Protein AF-A0A094H591-F1 (afdb_monomer)

Nearest PDB structures (foldseek):
  6xaw-assembly1_A  TM=8.535E-01  e=1.333E-02  Saccharomyces cerevisiae S288C
  6xdj-assembly1_A  TM=6.737E-01  e=3.655E-02  Serratia sp. FS14
  2cr7-assembly1_A  TM=8.183E-01  e=2.043E-01  Mus musculus
  8i02-assembly1_A  TM=7.710E-01  e=7.997E-01  Schizosaccharomyces pombe
  8hpo-assembly1_A  TM=7.076E-01  e=2.066E+00  Saccharomyces cerevisiae S288C

Radius of gyration: 16.45 Å; Cα contacts (8 Å, |Δi|>4): 35; chains: 1; bounding box: 51×20×47 Å

pLDDT: mean 72.9, std 17.68, range [37.94, 91.88]

Mean predicted aligned error: 10.85 Å

Foldseek 3Di:
DPDPLPPVLVVLVVVLLVVCCVPPVVLNVVLVVLVVVCVDPPNDVVVSLVSVCVSCVVPVVSNVSVCVSDPPDPPDPPPDDDDDDDDD

Solvent-accessible surface area (backbone atoms only — not comparable to full-atom values): 5561 Å² total; per-residue (Å²): 135,84,72,86,64,60,68,60,51,54,55,50,39,49,54,51,53,50,52,44,44,72,78,36,56,87,51,37,70,61,51,53,50,48,54,52,52,45,71,40,85,79,63,46,65,68,59,46,52,52,53,51,49,64,73,28,63,90,37,62,69,62,43,55,48,47,49,71,54,53,48,99,56,86,70,68,80,88,74,84,88,88,86,80,88,79,91,131

Structure (mmCIF, N/CA/C/O backbone):
data_AF-A0A094H591-F1
#
_entry.id   AF-A0A094H591-F1
#
loop_
_atom_site.group_PDB
_atom_site.id
_atom_site.type_symbol
_atom_site.label_atom_id
_atom_site.label_alt_id
_atom_site.label_comp_id
_atom_site.label_asym_id
_atom_site.label_entity_id
_atom_site.label_seq_id
_atom_site.pdbx_PDB_ins_code
_atom_site.Cartn_x
_atom_site.Cartn_y
_atom_site.Cartn_z
_atom_site.occupancy
_atom_site.B_iso_or_equiv
_atom_site.auth_seq_id
_atom_site.auth_comp_id
_atom_site.auth_asym_id
_atom_site.auth_atom_id
_atom_site.pdbx_PDB_model_num
ATOM 1 N N . MET A 1 1 ? 7.974 -1.220 -28.661 1.00 37.94 1 MET A N 1
ATOM 2 C CA . MET A 1 1 ? 6.576 -0.759 -28.587 1.00 37.94 1 MET A CA 1
ATOM 3 C C . MET A 1 1 ? 6.385 -0.376 -27.134 1.00 37.94 1 MET A C 1
ATOM 5 O O . MET A 1 1 ? 6.528 -1.246 -26.292 1.00 37.94 1 MET A O 1
ATOM 9 N N . ALA A 1 2 ? 6.336 0.920 -26.828 1.00 41.66 2 ALA A N 1
ATOM 10 C CA . ALA A 1 2 ? 6.140 1.394 -25.462 1.00 41.66 2 ALA A CA 1
ATOM 11 C C . ALA A 1 2 ? 4.632 1.549 -25.277 1.00 41.66 2 ALA A C 1
ATOM 13 O O . ALA A 1 2 ? 4.037 2.426 -25.902 1.00 41.66 2 ALA A O 1
ATOM 14 N N . ASP A 1 3 ? 4.025 0.634 -24.528 1.00 43.84 3 ASP A N 1
ATOM 15 C CA . ASP A 1 3 ? 2.592 0.624 -24.265 1.00 43.84 3 ASP A CA 1
ATOM 16 C C . ASP A 1 3 ? 2.138 1.947 -23.620 1.00 43.84 3 ASP A C 1
ATOM 18 O O . ASP A 1 3 ? 2.612 2.303 -22.538 1.00 43.84 3 ASP A O 1
ATOM 22 N N . PRO A 1 4 ? 1.209 2.692 -24.249 1.00 46.56 4 PRO A N 1
ATOM 23 C CA . PRO A 1 4 ? 0.684 3.951 -23.726 1.00 46.56 4 PRO A CA 1
ATOM 24 C C . PRO A 1 4 ? -0.345 3.758 -22.599 1.00 46.56 4 PRO A C 1
ATOM 26 O O . PRO A 1 4 ? -1.059 4.702 -22.276 1.00 46.56 4 PRO A O 1
ATOM 29 N N . GLN A 1 5 ? -0.438 2.563 -21.999 1.00 48.47 5 GLN A N 1
ATOM 30 C CA . GLN A 1 5 ? -1.325 2.297 -20.857 1.00 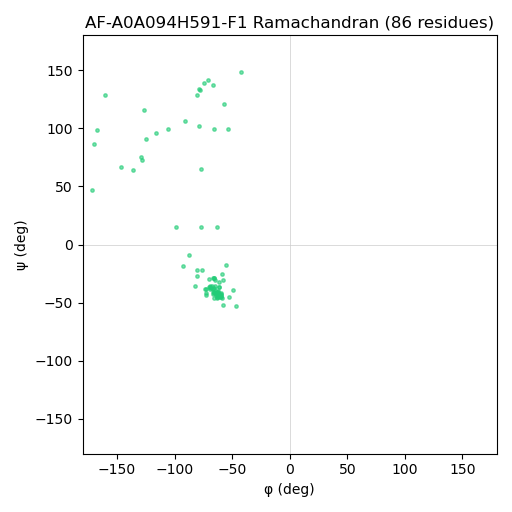48.47 5 GLN A CA 1
ATOM 31 C C . GLN A 1 5 ? -0.732 2.769 -19.520 1.00 48.47 5 GLN A C 1
ATOM 33 O O . GLN A 1 5 ? -1.480 3.147 -18.627 1.00 48.47 5 GLN A O 1
ATOM 38 N N . ALA A 1 6 ? 0.597 2.927 -19.447 1.00 48.03 6 ALA A N 1
ATOM 39 C CA . ALA A 1 6 ? 1.308 3.348 -18.242 1.00 48.03 6 ALA A CA 1
ATOM 40 C C . ALA A 1 6 ? 0.759 4.600 -17.508 1.00 48.03 6 ALA A C 1
ATOM 42 O O . ALA A 1 6 ? 0.786 4.592 -16.281 1.00 48.03 6 ALA A O 1
ATOM 43 N N . PRO A 1 7 ? 0.285 5.690 -18.155 1.00 44.69 7 PRO A N 1
ATOM 44 C CA . PRO A 1 7 ? -0.061 6.906 -17.419 1.00 44.69 7 PRO A CA 1
ATOM 45 C C . PRO A 1 7 ? -1.319 6.773 -16.548 1.00 44.69 7 PRO A C 1
ATOM 47 O O . PRO A 1 7 ? -1.383 7.433 -15.514 1.00 44.69 7 PRO A O 1
ATOM 50 N N . ALA A 1 8 ? -2.292 5.934 -16.921 1.00 49.72 8 ALA A N 1
ATOM 51 C CA . ALA A 1 8 ? -3.528 5.783 -16.149 1.00 49.72 8 ALA A CA 1
ATOM 52 C C . ALA A 1 8 ? -3.295 4.989 -14.852 1.00 49.72 8 ALA A C 1
ATOM 54 O O . ALA A 1 8 ? -3.808 5.374 -13.800 1.00 49.72 8 ALA A O 1
ATOM 55 N N . ASP A 1 9 ? -2.448 3.957 -14.901 1.00 59.16 9 ASP A N 1
ATOM 56 C CA . ASP A 1 9 ? -2.110 3.127 -13.740 1.00 59.16 9 ASP A CA 1
ATOM 57 C C . ASP A 1 9 ? -1.363 3.922 -12.653 1.00 59.16 9 ASP A C 1
ATOM 59 O O . ASP A 1 9 ? -1.611 3.735 -11.464 1.00 59.16 9 ASP A O 1
ATOM 63 N N . PHE A 1 10 ? -0.502 4.879 -13.031 1.00 58.16 10 PHE A N 1
ATOM 64 C CA . PHE A 1 10 ? 0.191 5.737 -12.056 1.00 58.16 10 PHE A CA 1
ATOM 65 C C . PHE A 1 10 ? -0.745 6.708 -11.338 1.00 58.16 10 PHE A C 1
ATOM 67 O O . PHE A 1 10 ? -0.558 6.958 -10.148 1.00 58.16 10 PHE A O 1
ATOM 74 N N . THR A 1 11 ? -1.738 7.269 -12.032 1.00 63.62 11 THR A N 1
ATOM 75 C CA . THR A 1 11 ? -2.726 8.157 -11.400 1.00 63.62 11 THR A CA 1
ATOM 76 C C . THR A 1 11 ? -3.601 7.385 -10.414 1.00 63.62 11 THR A C 1
ATOM 78 O O . THR A 1 11 ? -3.853 7.857 -9.309 1.00 63.62 11 THR A O 1
ATOM 81 N N . VAL A 1 12 ? -4.007 6.174 -10.789 1.00 66.81 12 VAL A N 1
ATOM 82 C CA . VAL A 1 12 ? -4.830 5.264 -9.983 1.00 66.81 12 VAL A CA 1
ATOM 83 C C . VAL A 1 12 ? -4.050 4.782 -8.746 1.00 66.81 12 VAL A C 1
ATOM 85 O O . VAL A 1 12 ? -4.555 4.870 -7.627 1.00 66.81 12 VAL A O 1
ATOM 88 N N . ALA A 1 13 ? -2.767 4.446 -8.908 1.00 74.75 13 ALA A N 1
ATOM 89 C CA . ALA A 1 13 ? -1.845 4.171 -7.807 1.00 74.75 13 ALA A CA 1
ATOM 90 C C . ALA A 1 13 ? -1.637 5.370 -6.863 1.00 74.75 13 ALA A C 1
ATOM 92 O O . ALA A 1 13 ? -1.516 5.177 -5.656 1.00 74.75 13 ALA A O 1
ATOM 93 N N . MET A 1 14 ? -1.603 6.602 -7.383 1.00 76.31 14 MET A N 1
ATOM 94 C CA . MET A 1 14 ? -1.400 7.800 -6.560 1.00 76.31 14 MET A CA 1
ATOM 95 C C . MET A 1 14 ? -2.578 8.062 -5.615 1.00 76.31 14 MET A C 1
ATOM 97 O O . MET A 1 14 ? -2.362 8.394 -4.454 1.00 76.31 14 MET A O 1
ATOM 101 N N . ASN A 1 15 ? -3.810 7.830 -6.080 1.00 80.06 15 ASN A N 1
ATOM 102 C CA . ASN A 1 15 ? -5.003 7.949 -5.236 1.00 80.06 15 ASN A CA 1
ATOM 103 C C . ASN A 1 15 ? -4.994 6.922 -4.090 1.00 80.06 15 ASN A C 1
ATOM 105 O O . ASN A 1 15 ? -5.296 7.269 -2.952 1.00 80.06 15 ASN A O 1
ATOM 109 N N . TYR A 1 16 ? -4.594 5.673 -4.363 1.00 83.69 16 TYR A N 1
ATOM 110 C CA . TYR A 1 16 ? -4.458 4.648 -3.320 1.00 83.69 16 TYR A CA 1
ATOM 111 C C . TYR A 1 16 ? -3.397 5.025 -2.276 1.00 83.69 16 TYR A C 1
ATOM 113 O O . TYR A 1 16 ? -3.576 4.827 -1.077 1.00 83.69 16 TYR A O 1
ATOM 121 N N . VAL A 1 17 ? -2.288 5.600 -2.737 1.00 84.12 17 VAL A N 1
ATOM 122 C CA . VAL A 1 17 ? -1.193 6.085 -1.894 1.00 84.12 17 VAL A CA 1
ATOM 123 C C . VAL A 1 17 ? -1.665 7.202 -0.952 1.00 84.12 17 VAL A C 1
ATOM 125 O O . VAL A 1 17 ? -1.295 7.189 0.223 1.00 84.12 17 VAL A O 1
ATOM 128 N N . GLU A 1 18 ? -2.499 8.133 -1.425 1.00 84.25 18 GLU A N 1
ATOM 129 C CA . GLU A 1 18 ? -3.122 9.156 -0.571 1.00 84.25 18 GLU A CA 1
ATOM 130 C C . GLU A 1 18 ? -4.106 8.544 0.440 1.00 84.25 18 GLU A C 1
ATOM 132 O O . GLU A 1 18 ? -4.003 8.836 1.632 1.00 84.25 18 GLU A O 1
ATOM 137 N N . GLU A 1 19 ? -4.978 7.625 0.008 1.00 85.75 19 GLU A N 1
ATOM 138 C CA . GLU A 1 19 ? -5.948 6.947 0.885 1.00 85.75 19 GLU A CA 1
ATOM 139 C C . GLU A 1 19 ? -5.244 6.157 2.004 1.00 85.75 19 GLU A C 1
ATOM 141 O O . GLU A 1 19 ? -5.601 6.289 3.179 1.00 85.75 19 GLU A O 1
ATOM 146 N N . LEU A 1 20 ? -4.190 5.400 1.673 1.00 86.00 20 LEU A N 1
ATOM 147 C CA . LEU A 1 20 ? -3.366 4.667 2.640 1.00 86.00 20 LEU A CA 1
ATOM 148 C C . LEU A 1 20 ? -2.730 5.615 3.664 1.00 86.00 20 LEU A C 1
ATOM 150 O O . LEU A 1 20 ? -2.678 5.309 4.854 1.00 86.00 20 LEU A O 1
ATOM 154 N N . LYS A 1 21 ? -2.240 6.768 3.206 1.00 87.12 21 LYS A N 1
ATOM 155 C CA . LYS A 1 21 ? -1.570 7.752 4.056 1.00 87.12 21 LYS A CA 1
ATOM 156 C C . LYS A 1 21 ? -2.535 8.439 5.025 1.00 87.12 21 LYS A C 1
ATOM 158 O O . LYS A 1 21 ? -2.135 8.715 6.154 1.00 87.12 21 LYS A O 1
ATOM 163 N N . GLU A 1 22 ? -3.777 8.693 4.615 1.00 87.88 22 GLU A N 1
ATOM 164 C CA . GLU A 1 22 ? -4.815 9.255 5.491 1.00 87.88 22 GLU A CA 1
ATOM 165 C C . GLU A 1 22 ? -5.326 8.242 6.521 1.00 87.88 22 GLU A C 1
ATOM 167 O O . GLU A 1 22 ? -5.463 8.579 7.697 1.00 87.88 22 GLU A O 1
ATOM 172 N N . HIS A 1 23 ? -5.579 6.996 6.108 1.00 86.94 23 HIS A N 1
ATOM 173 C CA . HIS A 1 23 ? -6.170 5.982 6.988 1.00 86.94 23 HIS A CA 1
ATOM 174 C C . HIS A 1 23 ? -5.135 5.295 7.884 1.00 86.94 23 HIS A C 1
ATOM 176 O O . HIS A 1 23 ? -5.434 4.950 9.027 1.00 86.94 23 HIS A O 1
ATOM 182 N N . AR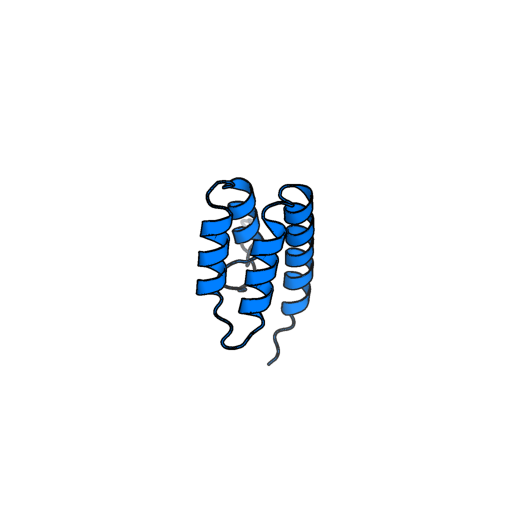G A 1 24 ? -3.920 5.069 7.370 1.00 85.56 24 ARG A N 1
ATOM 183 C CA . ARG A 1 24 ? -2.854 4.296 8.026 1.00 85.56 24 ARG A CA 1
ATOM 184 C C . ARG A 1 24 ? -1.492 4.990 7.907 1.00 85.56 24 ARG A C 1
ATOM 186 O O . ARG A 1 24 ? -0.552 4.418 7.343 1.00 85.56 24 ARG A O 1
ATOM 193 N N . PRO A 1 25 ? -1.330 6.184 8.510 1.00 88.75 25 PRO A N 1
ATOM 194 C CA . PRO A 1 25 ? -0.043 6.878 8.538 1.00 88.75 25 PRO A CA 1
ATOM 195 C C . PRO A 1 25 ? 1.067 6.044 9.202 1.00 88.75 25 PRO A C 1
ATOM 197 O O . PRO A 1 25 ? 2.237 6.203 8.862 1.00 88.75 25 PRO A O 1
ATOM 200 N N . ASP A 1 26 ? 0.719 5.108 10.090 1.00 90.25 26 ASP A N 1
ATOM 201 C CA . ASP A 1 26 ? 1.660 4.181 10.731 1.00 90.25 26 ASP A CA 1
ATOM 202 C C . ASP A 1 26 ? 2.303 3.180 9.753 1.00 90.25 26 ASP A C 1
ATOM 204 O O . ASP A 1 26 ? 3.431 2.733 9.969 1.00 90.25 26 ASP A O 1
ATOM 208 N N . LEU A 1 27 ? 1.602 2.826 8.668 1.00 87.38 27 LEU A N 1
ATOM 209 C CA . LEU A 1 27 ? 2.088 1.886 7.648 1.00 87.38 27 LEU A CA 1
ATOM 210 C C . LEU A 1 27 ? 2.801 2.597 6.491 1.00 87.38 27 LEU A C 1
ATOM 212 O O . LEU A 1 27 ? 3.597 1.974 5.784 1.00 87.38 27 LEU A O 1
ATOM 216 N N . TRP A 1 28 ? 2.565 3.903 6.335 1.00 89.12 28 TRP A N 1
ATOM 217 C CA . TRP A 1 28 ? 3.182 4.749 5.314 1.00 89.12 28 TRP A CA 1
ATOM 218 C C . TRP A 1 28 ? 4.708 4.572 5.173 1.00 89.12 28 TRP A C 1
ATOM 220 O O . TRP A 1 28 ? 5.159 4.288 4.062 1.00 89.12 28 TRP A O 1
ATOM 230 N N . PRO A 1 29 ? 5.530 4.665 6.242 1.00 90.69 29 PRO A N 1
ATOM 231 C CA . PRO A 1 29 ? 6.983 4.542 6.102 1.00 90.69 29 PRO A CA 1
ATOM 232 C C . PRO A 1 29 ? 7.436 3.153 5.625 1.00 90.69 29 PRO A C 1
ATOM 234 O O . PRO A 1 29 ? 8.442 3.043 4.926 1.00 90.69 29 PRO A O 1
ATOM 237 N N . GLN A 1 30 ? 6.704 2.086 5.965 1.00 90.19 30 GLN A N 1
ATOM 238 C CA . GLN A 1 30 ? 7.010 0.736 5.473 1.00 90.19 30 GLN A CA 1
ATOM 239 C C . GLN A 1 30 ? 6.641 0.595 3.992 1.00 90.19 30 GLN A C 1
ATOM 241 O O . GLN A 1 30 ? 7.424 0.058 3.209 1.00 90.19 30 GLN A O 1
ATOM 246 N N . PHE A 1 31 ? 5.493 1.149 3.592 1.00 88.44 31 PHE A N 1
ATOM 247 C CA . PHE A 1 31 ? 5.049 1.161 2.199 1.00 88.44 31 PHE A CA 1
ATOM 248 C C . PHE A 1 31 ? 5.998 1.960 1.290 1.00 88.44 31 PHE A C 1
ATOM 250 O O . PHE A 1 31 ? 6.349 1.507 0.200 1.00 88.44 31 PHE A O 1
ATOM 257 N N . GLU A 1 32 ? 6.489 3.113 1.755 1.00 88.75 32 GLU A N 1
ATOM 258 C CA . GLU A 1 32 ? 7.476 3.935 1.038 1.00 88.75 32 GLU A CA 1
ATOM 259 C C . GLU A 1 32 ? 8.800 3.177 0.813 1.00 88.75 32 GLU A C 1
ATOM 261 O O . GLU A 1 32 ? 9.412 3.266 -0.260 1.00 88.75 32 GLU A O 1
ATOM 266 N N . GLY A 1 33 ? 9.201 2.353 1.788 1.00 89.38 33 GLY A N 1
ATOM 267 C CA . GLY A 1 33 ? 10.327 1.428 1.663 1.00 89.38 33 GLY A CA 1
ATOM 268 C C . GLY A 1 33 ? 10.135 0.421 0.526 1.00 89.38 33 GLY A C 1
ATOM 269 O O . GLY A 1 33 ? 11.040 0.237 -0.288 1.00 89.38 33 GLY A O 1
ATOM 270 N N . TYR A 1 34 ? 8.943 -0.168 0.405 1.00 87.50 34 TYR A N 1
ATOM 271 C CA . TYR A 1 34 ? 8.629 -1.117 -0.670 1.00 87.50 34 TYR A CA 1
ATOM 272 C C . TYR A 1 34 ? 8.552 -0.453 -2.046 1.00 87.50 34 TYR A C 1
ATOM 274 O O . TYR A 1 34 ? 9.041 -1.024 -3.020 1.00 87.50 34 TYR A O 1
ATOM 282 N N . ILE A 1 35 ? 8.011 0.770 -2.147 1.00 83.88 35 ILE A N 1
ATOM 283 C CA . ILE A 1 35 ? 8.053 1.551 -3.396 1.00 83.88 35 ILE A CA 1
ATOM 284 C C . ILE A 1 35 ? 9.504 1.800 -3.810 1.00 83.88 35 ILE A C 1
ATOM 286 O O . ILE A 1 35 ? 9.854 1.657 -4.983 1.00 83.88 35 ILE A O 1
ATOM 290 N N . THR A 1 36 ? 10.352 2.184 -2.859 1.00 84.38 36 THR A N 1
ATOM 291 C CA . THR A 1 36 ? 11.767 2.459 -3.124 1.00 84.38 36 THR A CA 1
ATOM 292 C C . THR A 1 36 ? 12.486 1.198 -3.594 1.00 84.38 36 THR A C 1
ATOM 294 O O . THR A 1 36 ? 13.169 1.239 -4.617 1.00 84.38 36 THR A O 1
ATOM 297 N N . GLU A 1 37 ? 12.265 0.068 -2.918 1.00 84.94 37 GLU A N 1
ATOM 298 C CA . GLU A 1 37 ? 12.841 -1.229 -3.283 1.00 84.94 37 GLU A CA 1
ATOM 299 C C . GLU A 1 37 ? 12.361 -1.703 -4.664 1.00 84.94 37 GLU A C 1
ATOM 301 O O . GLU A 1 37 ? 13.179 -2.119 -5.479 1.00 84.94 37 GLU A O 1
ATOM 306 N N . TYR A 1 38 ? 11.073 -1.540 -4.989 1.00 81.44 38 TYR A N 1
ATOM 307 C CA . TYR A 1 38 ? 10.526 -1.863 -6.313 1.00 81.44 38 TYR A CA 1
ATOM 308 C C . TYR A 1 38 ? 11.084 -0.970 -7.432 1.00 81.44 38 TYR A C 1
ATOM 310 O O . TYR A 1 38 ? 11.168 -1.390 -8.586 1.00 81.44 38 TYR A O 1
ATOM 318 N N . ARG A 1 39 ? 11.476 0.275 -7.131 1.00 77.44 39 ARG A N 1
ATOM 319 C CA . ARG A 1 39 ? 12.125 1.170 -8.107 1.00 77.44 39 ARG A CA 1
ATOM 320 C C . ARG A 1 39 ? 13.587 0.798 -8.347 1.00 77.44 39 ARG A C 1
ATOM 322 O O . ARG A 1 39 ? 14.121 1.147 -9.404 1.00 77.44 39 ARG A O 1
ATOM 329 N N . THR A 1 40 ? 14.221 0.087 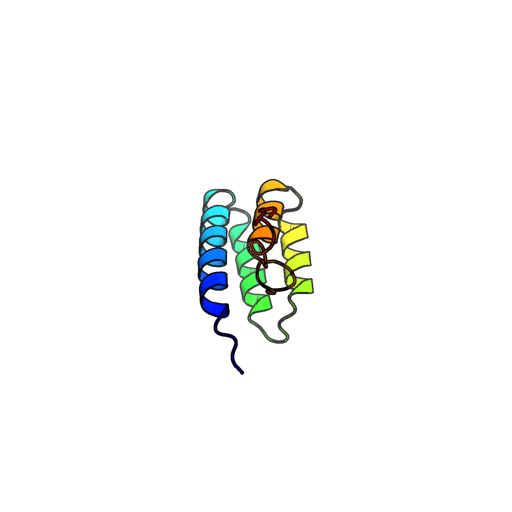-7.416 1.00 80.25 40 THR A N 1
ATOM 330 C CA . THR A 1 40 ? 15.582 -0.427 -7.566 1.00 80.25 40 THR A CA 1
ATOM 331 C C . THR A 1 40 ? 15.578 -1.720 -8.394 1.00 80.25 40 THR A C 1
ATOM 333 O O . THR A 1 40 ? 14.826 -2.645 -8.108 1.00 80.25 40 THR A O 1
ATOM 336 N N . PRO A 1 41 ? 16.399 -1.829 -9.451 1.00 77.88 41 PRO A N 1
ATOM 337 C CA . PRO A 1 41 ? 16.490 -3.060 -10.229 1.00 77.88 41 PRO A CA 1
ATOM 338 C C . PRO A 1 41 ? 17.200 -4.190 -9.448 1.00 77.88 41 PRO A C 1
ATOM 340 O O . PRO A 1 41 ? 18.217 -3.919 -8.804 1.00 77.88 41 PRO A O 1
ATOM 343 N N . PRO A 1 42 ? 16.741 -5.456 -9.567 1.00 74.25 42 PRO A N 1
ATOM 344 C CA . PRO A 1 42 ? 15.638 -5.924 -10.413 1.00 74.25 42 PRO A CA 1
ATOM 345 C C . PRO A 1 42 ? 14.257 -5.624 -9.813 1.00 74.25 42 PRO A C 1
ATOM 347 O O . PRO A 1 42 ? 13.996 -5.879 -8.643 1.00 74.25 42 PRO A O 1
ATOM 350 N N . ARG A 1 43 ? 13.361 -5.105 -10.658 1.00 75.81 43 ARG A N 1
ATOM 351 C CA . ARG A 1 43 ? 11.994 -4.746 -10.269 1.00 75.81 43 ARG A CA 1
ATOM 352 C C . ARG A 1 43 ? 11.150 -6.009 -10.215 1.00 75.81 43 ARG A C 1
ATOM 354 O O . ARG A 1 43 ? 10.761 -6.526 -11.261 1.00 75.81 43 ARG A O 1
ATOM 361 N N . ASP A 1 44 ? 10.917 -6.507 -9.011 1.00 81.75 44 ASP A N 1
ATOM 362 C CA . ASP A 1 44 ? 10.183 -7.745 -8.780 1.00 81.75 44 ASP A CA 1
ATOM 363 C C . ASP A 1 44 ? 8.784 -7.430 -8.239 1.00 81.75 44 ASP A C 1
ATOM 365 O O . ASP A 1 44 ? 8.602 -7.089 -7.068 1.00 81.75 44 ASP A O 1
ATOM 369 N N . LEU A 1 45 ? 7.793 -7.469 -9.135 1.00 79.38 45 LEU A N 1
ATOM 370 C CA . LEU A 1 45 ? 6.409 -7.134 -8.801 1.00 79.38 45 LEU A CA 1
ATOM 371 C C . LEU A 1 45 ? 5.795 -8.169 -7.850 1.00 79.38 45 LEU A C 1
ATOM 373 O O . LEU A 1 45 ? 5.039 -7.799 -6.956 1.00 79.38 45 LEU A O 1
ATOM 377 N N . ASP A 1 46 ? 6.144 -9.450 -7.994 1.00 82.75 46 ASP A N 1
ATOM 378 C CA . ASP A 1 46 ? 5.630 -10.499 -7.108 1.00 82.75 46 ASP A CA 1
ATOM 379 C C . ASP A 1 46 ? 6.139 -10.302 -5.676 1.00 82.75 46 ASP A C 1
ATOM 381 O O . ASP A 1 46 ? 5.360 -10.393 -4.722 1.00 82.75 46 ASP A O 1
ATOM 385 N N . ARG A 1 47 ? 7.418 -9.931 -5.521 1.00 85.44 47 ARG A N 1
ATOM 386 C CA . ARG A 1 47 ? 7.988 -9.573 -4.216 1.00 85.44 47 ARG A CA 1
ATOM 387 C C . ARG A 1 47 ? 7.300 -8.353 -3.604 1.00 85.44 47 ARG A C 1
ATOM 389 O O . ARG A 1 47 ? 6.928 -8.408 -2.434 1.00 85.44 47 ARG A O 1
ATOM 396 N N . PHE A 1 48 ? 7.062 -7.304 -4.393 1.00 85.31 48 PHE A N 1
ATOM 397 C CA . PHE A 1 48 ?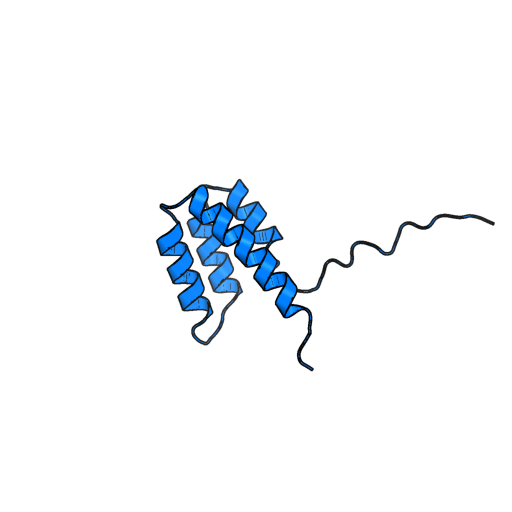 6.329 -6.119 -3.937 1.00 85.31 48 PHE A CA 1
ATOM 398 C C . PHE A 1 48 ? 4.915 -6.478 -3.451 1.00 85.31 48 PHE A C 1
ATOM 400 O O . PHE A 1 48 ? 4.518 -6.095 -2.352 1.00 85.31 48 PHE A O 1
ATOM 407 N N . HIS A 1 49 ? 4.181 -7.300 -4.208 1.00 85.38 49 HIS A N 1
ATOM 408 C CA . HIS A 1 49 ? 2.859 -7.792 -3.807 1.00 85.38 49 HIS A CA 1
ATOM 409 C C . HIS A 1 49 ? 2.888 -8.592 -2.502 1.00 85.38 49 HIS A C 1
ATOM 411 O O . HIS A 1 49 ? 2.001 -8.426 -1.663 1.00 85.38 49 HIS A O 1
ATOM 417 N N . ALA A 1 50 ? 3.882 -9.465 -2.322 1.00 89.75 50 ALA A N 1
ATOM 418 C CA . ALA A 1 50 ? 4.031 -10.245 -1.099 1.00 89.75 50 ALA A CA 1
ATOM 419 C C . ALA A 1 50 ? 4.292 -9.343 0.120 1.00 89.75 50 ALA A C 1
ATOM 421 O O . ALA A 1 50 ? 3.647 -9.512 1.152 1.00 89.75 50 ALA A O 1
ATOM 422 N N . GLN A 1 51 ? 5.163 -8.340 -0.025 1.00 90.19 51 GLN A N 1
ATOM 423 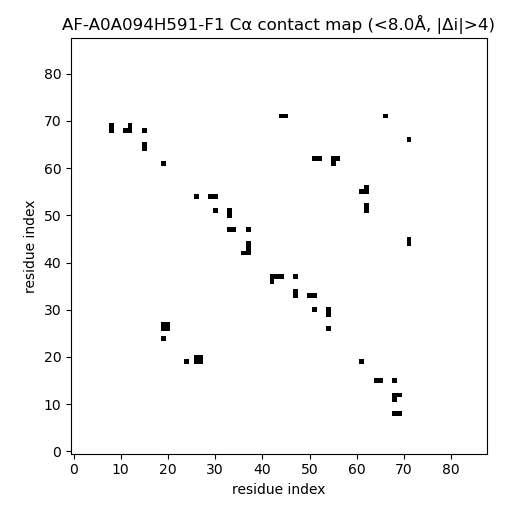C CA . GLN A 1 51 ? 5.475 -7.377 1.036 1.00 90.19 51 GLN A CA 1
ATOM 424 C C . GLN A 1 51 ? 4.253 -6.540 1.433 1.00 90.19 51 GLN A C 1
ATOM 426 O O . GLN A 1 51 ? 3.955 -6.399 2.619 1.00 90.19 51 GLN A O 1
ATOM 431 N N . VAL A 1 52 ? 3.497 -6.035 0.454 1.00 88.38 52 VAL A N 1
ATOM 432 C CA . VAL A 1 52 ? 2.269 -5.269 0.719 1.00 88.38 52 VAL A CA 1
ATOM 433 C C . VAL A 1 52 ? 1.193 -6.142 1.370 1.00 88.38 52 VAL A C 1
ATOM 435 O O . VAL A 1 52 ? 0.507 -5.688 2.284 1.00 88.38 52 VAL A O 1
ATOM 438 N N . LYS A 1 53 ? 1.079 -7.412 0.964 1.00 90.00 53 LYS A N 1
ATOM 439 C CA . LYS A 1 53 ? 0.163 -8.373 1.591 1.00 90.00 53 LYS A CA 1
ATOM 440 C C . LYS A 1 53 ? 0.467 -8.586 3.070 1.00 90.00 53 LYS A C 1
ATOM 442 O O . LYS A 1 53 ? -0.454 -8.637 3.877 1.00 90.00 53 LYS A O 1
ATOM 447 N N . GLU A 1 54 ? 1.740 -8.722 3.433 1.00 91.88 54 GLU A N 1
ATOM 448 C CA . GLU A 1 54 ? 2.132 -8.867 4.838 1.00 91.88 54 GLU A CA 1
ATOM 449 C C . GLU A 1 54 ? 1.917 -7.577 5.636 1.00 91.88 54 GLU A C 1
ATOM 451 O O . GLU A 1 54 ? 1.488 -7.643 6.788 1.00 91.88 54 GLU A O 1
ATOM 456 N N . LEU A 1 55 ? 2.159 -6.415 5.023 1.00 90.50 55 LEU A N 1
ATOM 457 C CA . LEU A 1 55 ? 1.943 -5.109 5.647 1.00 90.50 55 LEU A CA 1
ATOM 458 C C . LEU A 1 55 ? 0.465 -4.836 5.947 1.00 90.50 55 LEU A C 1
ATOM 460 O O . LEU A 1 55 ? 0.141 -4.284 6.995 1.00 90.50 55 LEU A O 1
ATOM 464 N N . LEU A 1 56 ? -0.422 -5.237 5.035 1.00 89.62 56 LEU A N 1
ATOM 465 C CA . LEU A 1 56 ? -1.869 -5.032 5.127 1.00 89.62 56 LEU A CA 1
ATOM 466 C C . LEU A 1 56 ? -2.614 -6.267 5.646 1.00 89.62 56 LEU A C 1
ATOM 468 O O . LEU A 1 56 ? -3.833 -6.338 5.535 1.00 89.62 56 LEU A O 1
ATOM 472 N N . LYS A 1 57 ? -1.917 -7.243 6.239 1.00 89.69 57 LYS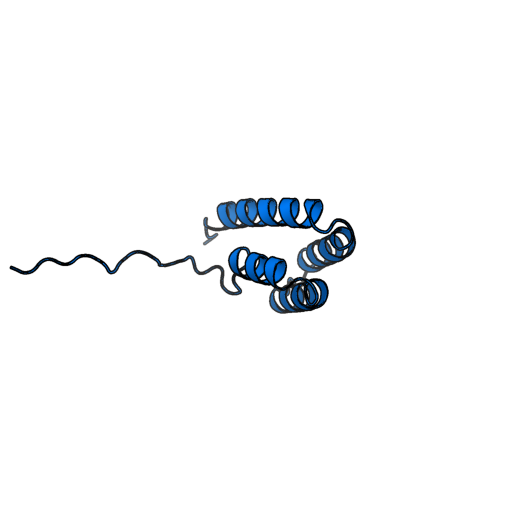 A N 1
ATOM 473 C CA . LYS A 1 57 ? -2.546 -8.470 6.761 1.00 89.69 57 LYS A CA 1
ATOM 474 C C . LYS A 1 57 ? -3.630 -8.193 7.812 1.00 89.69 57 LYS A C 1
ATOM 476 O O . LYS A 1 57 ? -4.570 -8.971 7.936 1.00 89.69 57 LYS A O 1
ATOM 481 N N . ASP A 1 58 ? -3.472 -7.104 8.564 1.00 89.38 58 ASP A N 1
ATOM 482 C CA . ASP A 1 58 ? -4.411 -6.643 9.588 1.00 89.38 58 ASP A CA 1
ATOM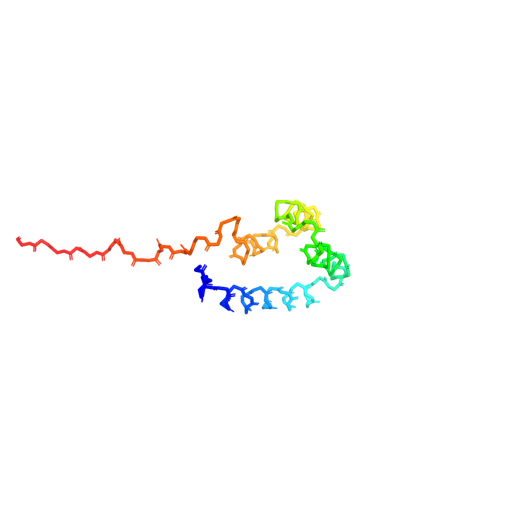 483 C C . ASP A 1 58 ? -5.511 -5.735 8.997 1.00 89.38 58 ASP A C 1
ATOM 485 O O . ASP A 1 58 ? -6.476 -5.430 9.685 1.00 89.38 58 ASP A O 1
ATOM 489 N N . GLU A 1 59 ? -5.390 -5.339 7.722 1.00 87.69 59 GLU A N 1
ATOM 490 C CA . GLU A 1 59 ? -6.283 -4.419 7.000 1.00 87.69 59 GLU A CA 1
ATOM 491 C C . GLU A 1 59 ? -6.747 -5.029 5.662 1.00 87.69 59 GLU A C 1
ATOM 493 O O . GLU A 1 59 ? -6.310 -4.606 4.583 1.00 87.69 59 GLU A O 1
ATOM 498 N N . PRO A 1 60 ? -7.643 -6.029 5.697 1.00 87.00 60 PRO A N 1
ATOM 499 C CA . PRO A 1 60 ? -8.087 -6.729 4.493 1.00 87.00 60 PRO A CA 1
ATOM 500 C C . PRO A 1 60 ? -8.786 -5.808 3.480 1.00 87.00 60 PRO A C 1
ATOM 502 O O . PRO A 1 60 ? -8.642 -6.022 2.278 1.00 87.00 60 PRO A O 1
ATOM 505 N N . ASP A 1 61 ? -9.490 -4.767 3.936 1.00 87.88 61 ASP A N 1
ATOM 506 C CA . ASP A 1 61 ? -10.141 -3.776 3.068 1.00 87.88 61 ASP A CA 1
ATOM 507 C C . ASP A 1 61 ? -9.131 -2.973 2.234 1.00 87.88 61 ASP A C 1
ATOM 509 O O . ASP A 1 61 ? -9.317 -2.791 1.028 1.00 87.88 61 ASP A O 1
ATOM 513 N N . LEU A 1 62 ? -8.023 -2.544 2.850 1.00 86.69 62 LEU A N 1
ATOM 514 C CA . LEU A 1 62 ? -6.955 -1.826 2.149 1.00 86.69 62 LEU A CA 1
ATOM 515 C C . LEU A 1 62 ? -6.204 -2.751 1.191 1.00 86.69 62 LEU A C 1
ATOM 517 O O . LEU A 1 62 ? -5.849 -2.335 0.091 1.00 86.69 62 LEU A O 1
ATOM 521 N N . TYR A 1 63 ? -6.007 -4.019 1.563 1.00 87.75 63 TYR A N 1
ATOM 522 C CA . TYR A 1 63 ? -5.397 -4.997 0.664 1.00 87.75 63 TYR A CA 1
ATOM 523 C C . TYR A 1 63 ? -6.274 -5.291 -0.563 1.00 87.75 63 TYR A C 1
ATOM 525 O O . TYR A 1 63 ? -5.765 -5.346 -1.680 1.00 87.75 63 TYR A O 1
ATOM 533 N N . ALA A 1 64 ? -7.591 -5.422 -0.382 1.00 86.38 64 ALA A N 1
ATOM 534 C CA . ALA A 1 64 ? -8.525 -5.625 -1.490 1.00 86.38 64 ALA A CA 1
ATOM 535 C C . ALA A 1 64 ? -8.507 -4.442 -2.471 1.00 86.38 64 ALA A C 1
ATOM 537 O O . ALA A 1 64 ? -8.456 -4.643 -3.684 1.00 86.38 64 ALA A O 1
ATOM 538 N N . ARG A 1 65 ? -8.474 -3.211 -1.941 1.00 83.50 65 ARG A N 1
ATOM 539 C CA . ARG A 1 65 ? -8.248 -1.993 -2.730 1.00 83.50 65 ARG A CA 1
ATOM 540 C C . ARG A 1 65 ? -6.913 -2.090 -3.470 1.00 83.50 65 ARG A C 1
ATOM 542 O O . ARG A 1 65 ? -6.888 -1.953 -4.686 1.00 83.50 65 ARG A O 1
ATOM 549 N N . PHE A 1 66 ? -5.813 -2.399 -2.782 1.00 84.94 66 PHE A N 1
ATOM 550 C CA . PHE A 1 66 ? -4.495 -2.545 -3.408 1.00 84.94 66 PHE A CA 1
ATOM 551 C C . PHE A 1 66 ? -4.493 -3.516 -4.600 1.00 84.94 66 PHE A C 1
ATOM 553 O O . PHE A 1 66 ? -3.933 -3.174 -5.637 1.00 84.94 66 PHE A O 1
ATOM 560 N N . GLU A 1 67 ? -5.129 -4.687 -4.494 1.00 83.50 67 GLU A N 1
ATOM 561 C CA . GLU A 1 67 ? -5.229 -5.644 -5.610 1.00 83.50 67 GLU A CA 1
ATOM 562 C C . GLU A 1 67 ? -6.060 -5.113 -6.793 1.00 83.50 67 GLU A C 1
ATOM 564 O O . GLU A 1 67 ? -5.794 -5.475 -7.940 1.00 83.50 67 GLU A O 1
ATOM 569 N N . GLU A 1 68 ? -7.033 -4.235 -6.535 1.00 79.25 68 GLU A N 1
ATOM 570 C CA . GLU A 1 68 ? -7.810 -3.533 -7.563 1.00 79.25 68 GLU A CA 1
ATOM 571 C C . GLU A 1 68 ? -6.983 -2.440 -8.267 1.00 79.25 68 GLU A C 1
ATOM 573 O O . GLU A 1 68 ? -7.076 -2.287 -9.486 1.00 79.25 68 GLU A O 1
ATOM 578 N N . PHE A 1 69 ? -6.135 -1.723 -7.518 1.00 74.81 69 PHE A N 1
ATOM 579 C CA . PHE A 1 69 ? -5.261 -0.653 -8.023 1.00 74.81 69 PHE A CA 1
ATOM 580 C C . PHE A 1 69 ? -3.974 -1.175 -8.688 1.00 74.81 69 PHE A C 1
ATOM 582 O O . PHE A 1 69 ? -3.424 -0.517 -9.569 1.00 74.81 69 PHE A O 1
ATOM 589 N N . PHE A 1 70 ? -3.496 -2.353 -8.284 1.00 75.25 70 PHE A N 1
ATOM 590 C CA . PHE A 1 70 ? -2.300 -3.012 -8.807 1.00 75.25 70 PHE A CA 1
ATOM 591 C C . PHE A 1 70 ? -2.619 -4.464 -9.191 1.00 75.25 70 PHE A C 1
ATOM 593 O O . PHE A 1 70 ? -2.232 -5.390 -8.483 1.00 75.25 70 PHE A O 1
ATOM 600 N N . PRO A 1 71 ? -3.312 -4.735 -10.307 1.00 66.62 71 PRO A N 1
ATOM 601 C CA . PRO A 1 71 ? -3.496 -6.107 -10.759 1.00 66.62 71 PRO A CA 1
ATOM 602 C C . PRO A 1 71 ? -2.150 -6.715 -11.192 1.00 66.62 71 PRO A C 1
ATOM 604 O O . PRO A 1 71 ? -1.371 -6.095 -11.917 1.00 66.62 71 PRO A O 1
ATOM 607 N N . LYS A 1 72 ? -1.889 -7.977 -10.811 1.00 58.47 72 LYS A N 1
ATOM 608 C CA . LYS A 1 72 ? -0.656 -8.727 -11.160 1.00 58.47 72 LYS A CA 1
ATOM 609 C C . LYS A 1 72 ? -0.360 -8.806 -12.667 1.00 58.47 72 LYS A C 1
ATOM 611 O O . LYS A 1 72 ? 0.757 -9.121 -13.070 1.00 58.47 72 LYS A O 1
ATOM 616 N N . SER A 1 73 ? -1.358 -8.541 -13.504 1.00 49.44 73 SER A N 1
ATOM 617 C CA . SER A 1 73 ? -1.207 -8.326 -14.933 1.00 49.44 73 SER A CA 1
ATOM 618 C C . SER A 1 73 ? -1.876 -6.996 -15.253 1.00 49.44 73 SER A C 1
ATOM 620 O O . SER A 1 73 ? -3.092 -6.889 -15.136 1.00 49.44 73 SER A O 1
ATOM 622 N N . SER A 1 74 ? -1.111 -6.000 -15.701 1.00 48.03 74 SER A N 1
ATOM 623 C CA . SER A 1 74 ? -1.626 -4.735 -16.255 1.00 48.03 74 SER A CA 1
ATOM 624 C C . SER A 1 74 ? -2.440 -4.932 -17.550 1.00 48.03 74 SER A C 1
ATOM 626 O O . SER A 1 74 ? -2.663 -3.987 -18.299 1.00 48.03 74 SER A O 1
ATOM 628 N N . GLY A 1 75 ? -2.857 -6.167 -17.856 1.00 44.69 75 GLY A N 1
ATOM 629 C CA . GLY A 1 75 ? -3.798 -6.482 -18.914 1.00 44.69 75 GLY A CA 1
ATOM 630 C C . GLY A 1 75 ? -5.139 -5.878 -18.544 1.00 44.69 75 GLY A C 1
ATOM 631 O O . GLY A 1 75 ? -5.856 -6.420 -17.705 1.00 44.69 75 GLY A O 1
ATOM 632 N N . GLY A 1 76 ? -5.406 -4.719 -19.145 1.00 41.72 76 GLY A N 1
ATOM 633 C CA . GLY A 1 76 ? -6.587 -3.911 -18.917 1.00 41.72 76 GLY A CA 1
ATOM 634 C C . GLY A 1 76 ? -7.857 -4.739 -18.819 1.00 41.72 76 GLY A C 1
ATOM 635 O O . GLY A 1 76 ? -8.020 -5.781 -19.457 1.00 41.72 76 GLY A O 1
ATOM 636 N N . GLN A 1 77 ? -8.774 -4.230 -18.011 1.00 43.41 77 GLN A N 1
ATOM 637 C CA . GLN A 1 77 ? -10.136 -4.708 -17.991 1.00 43.41 77 GLN A CA 1
ATOM 638 C C . GLN A 1 77 ? -10.699 -4.669 -19.419 1.00 43.41 77 GLN A C 1
ATOM 640 O O . GLN A 1 77 ? -11.157 -3.637 -19.895 1.00 43.41 77 GLN A O 1
ATOM 645 N N . GLU A 1 78 ? -10.715 -5.812 -20.105 1.00 44.91 78 GLU A N 1
ATOM 646 C CA . GLU A 1 78 ? -11.714 -6.091 -21.131 1.00 44.91 78 GLU A CA 1
ATOM 647 C C . GLU A 1 78 ? -13.018 -6.459 -2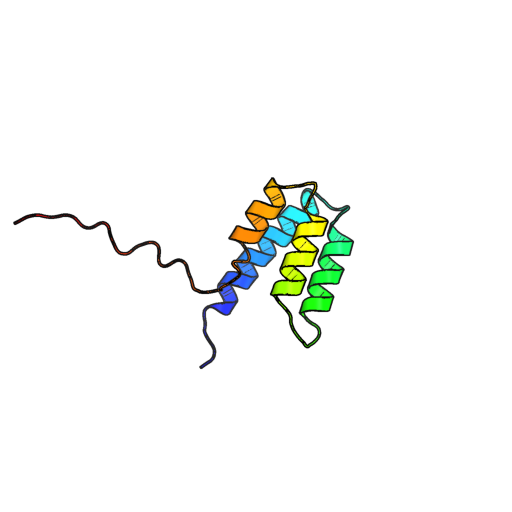0.412 1.00 44.91 78 GLU A C 1
ATOM 649 O O . GLU A 1 78 ? -13.518 -7.580 -20.432 1.00 44.91 78 GLU A O 1
ATOM 654 N N . ARG A 1 79 ? -13.554 -5.480 -19.691 1.00 50.75 79 ARG A N 1
ATOM 655 C CA . ARG A 1 79 ? -14.978 -5.357 -19.417 1.00 50.75 79 ARG A CA 1
ATOM 656 C C . ARG A 1 79 ? -15.299 -4.049 -20.127 1.00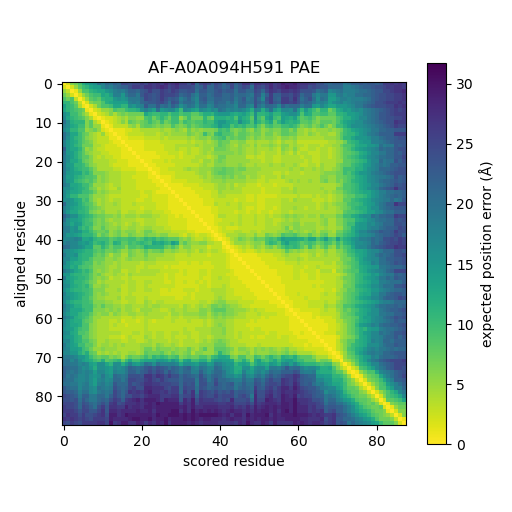 50.75 79 ARG A C 1
ATOM 658 O O . ARG A 1 79 ? -14.845 -3.010 -19.696 1.00 50.75 79 ARG A O 1
ATOM 665 N N . GLU A 1 80 ? -15.788 -4.047 -21.360 1.00 48.50 80 GLU A N 1
ATOM 666 C CA . GLU A 1 80 ? -17.175 -4.332 -21.711 1.00 48.50 80 GLU A CA 1
ATOM 667 C C . GLU A 1 80 ? -17.292 -4.554 -23.238 1.00 48.50 80 GLU A C 1
ATOM 669 O O . GLU A 1 80 ? -17.392 -3.604 -24.013 1.00 48.50 80 GLU A O 1
ATOM 674 N N . ARG A 1 81 ? -17.309 -5.809 -23.706 1.00 48.09 81 ARG A N 1
ATOM 675 C CA . ARG A 1 81 ? -17.794 -6.180 -25.053 1.00 48.09 81 ARG A CA 1
ATOM 676 C C . ARG A 1 81 ? -18.441 -7.559 -25.027 1.00 48.09 81 ARG A C 1
ATOM 678 O O . ARG A 1 81 ? -17.901 -8.495 -25.599 1.00 48.09 81 ARG A O 1
ATOM 685 N N . GLN A 1 82 ? -19.572 -7.704 -24.342 1.00 47.03 82 GLN A N 1
ATOM 686 C CA . GLN A 1 82 ? -20.535 -8.786 -24.599 1.00 47.03 82 GLN A CA 1
ATOM 687 C C . GLN A 1 82 ? -21.821 -8.523 -23.812 1.00 47.03 82 GLN A C 1
ATOM 689 O O . GLN A 1 82 ? -22.001 -8.959 -22.682 1.00 47.03 82 GLN A O 1
ATOM 694 N N . GLY A 1 83 ? -22.703 -7.741 -24.427 1.00 48.00 83 GLY A N 1
ATOM 695 C CA . GLY A 1 83 ? -23.991 -7.356 -23.861 1.00 48.00 83 GLY A CA 1
ATOM 696 C C . GLY A 1 83 ? -24.850 -6.624 -24.885 1.00 48.00 83 GLY A C 1
ATOM 697 O O . GLY A 1 83 ? -25.361 -5.551 -24.602 1.00 48.00 83 GLY A O 1
ATOM 698 N N . GLY A 1 84 ? -24.952 -7.163 -26.101 1.00 45.06 84 GLY A N 1
ATOM 699 C CA . GLY A 1 84 ? -25.828 -6.641 -27.148 1.00 45.06 84 GLY A CA 1
ATOM 700 C C . GLY A 1 84 ? -26.755 -7.740 -27.643 1.00 45.06 84 GLY A C 1
ATOM 701 O O . GLY A 1 84 ? -26.393 -8.486 -28.546 1.00 45.06 84 GLY A O 1
ATOM 702 N N . GLY A 1 85 ? -27.934 -7.865 -27.037 1.00 52.16 85 GLY A N 1
ATOM 703 C CA . GLY A 1 85 ? -29.021 -8.638 -27.625 1.00 52.16 85 GLY A CA 1
ATOM 704 C C . GLY A 1 85 ? -29.696 -7.839 -28.739 1.00 52.16 85 GLY A C 1
ATOM 705 O O . GLY A 1 85 ? -30.064 -6.688 -28.521 1.00 52.16 85 GLY A O 1
ATOM 706 N N . ASN A 1 86 ? -29.928 -8.456 -29.896 1.00 48.84 86 ASN A N 1
ATOM 707 C CA . ASN A 1 86 ? -31.227 -8.349 -30.556 1.00 48.84 86 ASN A CA 1
ATOM 708 C C . ASN A 1 86 ? -31.429 -9.484 -31.561 1.00 48.84 86 ASN A C 1
ATOM 710 O O . ASN A 1 86 ? -30.578 -9.744 -32.407 1.00 48.84 86 ASN A O 1
ATOM 714 N N . ALA A 1 87 ? -32.568 -10.152 -31.419 1.00 45.59 87 ALA A N 1
ATOM 715 C CA . ALA A 1 87 ? -33.105 -11.102 -32.369 1.00 45.59 87 ALA A CA 1
ATOM 716 C C . ALA A 1 87 ? -33.674 -10.361 -33.586 1.00 45.59 87 ALA A C 1
ATOM 718 O O . ALA A 1 87 ? -34.363 -9.358 -33.421 1.00 45.59 87 ALA A O 1
ATOM 719 N N . THR A 1 88 ? -33.443 -10.885 -34.786 1.00 47.78 88 THR A N 1
ATOM 720 C CA . THR A 1 88 ? -34.336 -10.801 -35.954 1.00 47.78 88 THR A CA 1
ATOM 721 C C . THR A 1 88 ? -33.965 -11.933 -36.898 1.00 47.78 88 THR A C 1
ATOM 723 O O . THR A 1 88 ? -32.747 -12.137 -37.101 1.00 47.78 88 THR A O 1
#

Secondary structure (DSSP, 8-state):
---TTHHHHHHHHHHHHHHHHHH-TTTHHHHHHHHHHHHSSS--HHHHHHHHHHHTTT-HHHHHHHHHHS-SS------SS-------

Sequence (88 aa):
MADPQAPADFTVAMNYVEELKEHRPDLWPQFEGYITEYRTPPRDLDRFHAQVKELLKDEPDLYARFEEFFPKSSGGQERERQGGGNAT